Protein AF-B9ER36-F1 (afdb_monomer)

Radius of gyration: 18.63 Å; Cα contacts (8 Å, |Δi|>4): 29; chains: 1; bounding box: 58×21×43 Å

Foldseek 3Di:
DDVVVVVVVLVVVVVVDDPVRNLVVLLVVLVVQLVVCVVVVVVVSNVVSVVVNCVSPPPVVPDPPPPCPDDPDD

Structure (mmCIF, N/CA/C/O backbone):
data_AF-B9ER36-F1
#
_entry.id   AF-B9ER36-F1
#
loop_
_atom_site.group_PDB
_atom_site.id
_atom_site.type_symbol
_atom_site.label_atom_id
_atom_site.label_alt_id
_atom_site.label_comp_id
_atom_site.label_asym_id
_atom_site.label_entity_id
_atom_site.label_seq_id
_atom_site.pdbx_PDB_ins_code
_atom_site.Cartn_x
_atom_site.Cartn_y
_atom_site.Cartn_z
_atom_site.occupancy
_atom_site.B_iso_or_equiv
_atom_site.auth_seq_id
_atom_site.auth_comp_id
_atom_site.auth_asym_id
_atom_site.auth_atom_id
_atom_site.pdbx_PDB_model_num
ATOM 1 N N . MET A 1 1 ? -19.012 -8.981 3.075 1.00 50.78 1 MET A N 1
ATOM 2 C CA . MET A 1 1 ? -18.328 -8.111 2.094 1.00 50.78 1 MET A CA 1
ATOM 3 C C . MET A 1 1 ? -17.964 -8.974 0.907 1.00 50.78 1 MET A C 1
ATOM 5 O O . MET A 1 1 ? -17.331 -10.004 1.094 1.00 50.78 1 MET A O 1
ATOM 9 N N . ASP A 1 2 ? -18.478 -8.622 -0.262 1.00 64.38 2 ASP A N 1
ATOM 10 C CA . ASP A 1 2 ? -18.535 -9.499 -1.427 1.00 64.38 2 ASP A CA 1
ATOM 11 C C . ASP A 1 2 ? -17.200 -9.457 -2.187 1.00 64.38 2 ASP A C 1
ATOM 13 O O . ASP A 1 2 ? -16.930 -8.534 -2.958 1.00 64.38 2 ASP A O 1
ATOM 17 N N . ILE A 1 3 ? -16.318 -10.420 -1.906 1.00 69.69 3 ILE A N 1
ATOM 18 C CA . ILE A 1 3 ? -14.989 -10.535 -2.533 1.00 69.69 3 ILE A CA 1
ATOM 19 C C . ILE A 1 3 ? -15.113 -10.521 -4.064 1.00 69.69 3 ILE A C 1
ATOM 21 O O . ILE A 1 3 ? -14.300 -9.897 -4.742 1.00 69.69 3 ILE A O 1
ATOM 25 N N . ASN A 1 4 ? -16.188 -11.102 -4.603 1.00 72.69 4 ASN A N 1
ATOM 26 C CA . ASN A 1 4 ? -16.471 -11.112 -6.036 1.00 72.69 4 ASN A CA 1
ATOM 27 C C . ASN A 1 4 ? -16.707 -9.705 -6.596 1.00 72.69 4 ASN A C 1
ATOM 29 O O . ASN A 1 4 ? -16.238 -9.381 -7.690 1.00 72.69 4 ASN A O 1
ATOM 33 N N . TRP A 1 5 ? -17.390 -8.841 -5.842 1.00 77.94 5 TRP A N 1
ATOM 34 C CA . TRP A 1 5 ? -17.588 -7.449 -6.233 1.00 77.94 5 TRP A CA 1
ATOM 35 C C . TRP A 1 5 ? -16.261 -6.691 -6.247 1.00 77.94 5 TRP A C 1
ATOM 37 O O . TRP A 1 5 ? -15.958 -6.018 -7.232 1.00 77.94 5 TRP A O 1
ATOM 47 N N . ALA A 1 6 ? -15.436 -6.858 -5.209 1.00 64.38 6 ALA A N 1
ATOM 48 C CA . ALA A 1 6 ? -14.119 -6.226 -5.135 1.00 64.38 6 ALA A CA 1
ATOM 49 C C . ALA A 1 6 ? -13.209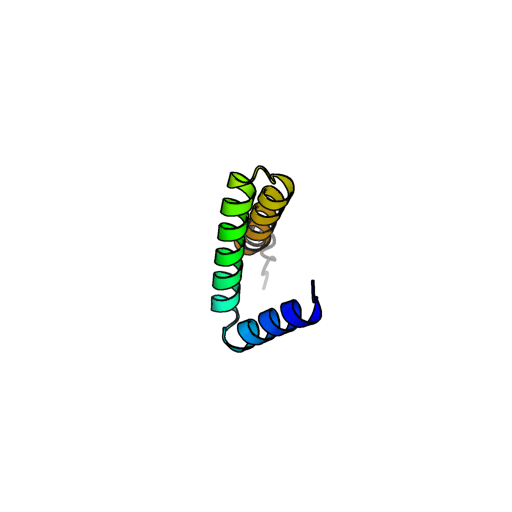 -6.676 -6.291 1.00 64.38 6 ALA A C 1
ATOM 51 O O . ALA A 1 6 ? -12.656 -5.833 -6.997 1.00 64.38 6 ALA A O 1
ATOM 52 N N . SER A 1 7 ? -13.130 -7.984 -6.558 1.00 61.88 7 SER A N 1
ATOM 53 C CA . SER A 1 7 ? -12.386 -8.535 -7.697 1.00 61.88 7 SER A CA 1
ATOM 54 C C . SER A 1 7 ? -12.894 -7.998 -9.034 1.00 61.88 7 SER A C 1
ATOM 56 O O . SER A 1 7 ? -12.093 -7.629 -9.889 1.00 61.88 7 SER A O 1
ATOM 58 N N . THR A 1 8 ? -14.211 -7.869 -9.205 1.00 74.81 8 THR A N 1
ATOM 59 C CA . THR A 1 8 ? -14.800 -7.313 -10.433 1.00 74.81 8 THR A CA 1
ATOM 60 C C . THR A 1 8 ? -14.422 -5.844 -10.634 1.00 74.81 8 THR A C 1
ATOM 62 O O . THR A 1 8 ? -14.124 -5.438 -11.756 1.00 74.81 8 THR A O 1
ATOM 65 N N . GLN A 1 9 ? -14.406 -5.030 -9.571 1.00 68.62 9 GLN A N 1
ATOM 66 C CA . GLN A 1 9 ? -13.968 -3.631 -9.662 1.00 68.62 9 GLN A CA 1
ATOM 67 C C . GLN A 1 9 ? -12.474 -3.518 -9.968 1.00 68.62 9 GLN A C 1
ATOM 69 O O . GLN A 1 9 ? -12.071 -2.645 -10.732 1.00 68.62 9 GLN A O 1
ATOM 74 N N . ILE A 1 10 ? -11.656 -4.409 -9.408 1.00 67.38 10 ILE A N 1
ATOM 75 C CA . ILE A 1 10 ? -10.221 -4.469 -9.693 1.00 67.38 10 ILE A CA 1
ATOM 76 C C . ILE A 1 10 ?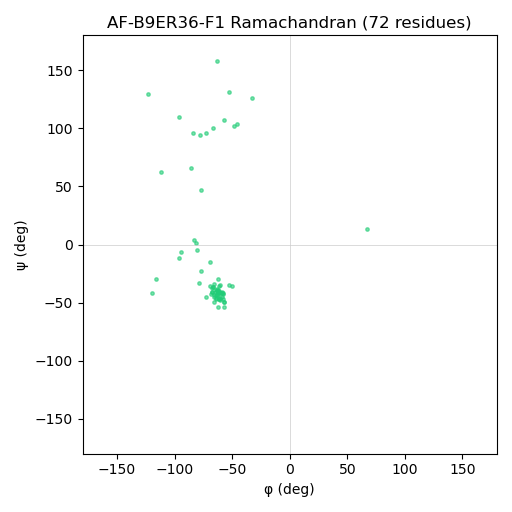 -10.010 -4.774 -11.180 1.00 67.38 10 ILE A C 1
ATOM 78 O O . ILE A 1 10 ? -9.394 -3.970 -11.872 1.00 67.38 10 ILE A O 1
ATOM 82 N N . VAL A 1 11 ? -10.612 -5.846 -11.705 1.00 69.50 11 VAL A N 1
ATOM 83 C CA . VAL A 1 11 ? -10.501 -6.231 -13.125 1.00 69.50 11 VAL A CA 1
ATOM 84 C C . VAL A 1 11 ? -10.989 -5.119 -14.062 1.00 69.50 11 VAL A C 1
ATOM 86 O O . VAL A 1 11 ? -10.307 -4.794 -15.028 1.00 69.50 11 VAL A O 1
ATOM 89 N N . LYS A 1 12 ? -12.115 -4.463 -13.747 1.00 68.88 12 LYS A N 1
ATOM 90 C CA . LYS A 1 12 ? -12.640 -3.334 -14.540 1.00 68.88 12 LYS A CA 1
ATOM 91 C C . LYS A 1 12 ? -11.697 -2.135 -14.601 1.00 68.88 12 LYS A C 1
ATOM 93 O O . LYS A 1 12 ? -11.675 -1.436 -15.610 1.00 68.88 12 LYS A O 1
ATOM 98 N N . ASN A 1 13 ? -10.974 -1.860 -13.518 1.00 65.81 13 ASN A N 1
ATOM 99 C CA . ASN A 1 13 ? -9.987 -0.785 -13.497 1.00 65.81 13 ASN A CA 1
ATOM 100 C C . ASN A 1 13 ? -8.679 -1.215 -14.179 1.00 65.81 13 ASN A C 1
ATOM 102 O O . ASN A 1 13 ? -8.055 -0.393 -14.839 1.00 65.81 13 ASN A O 1
ATOM 106 N N . LEU A 1 14 ? -8.301 -2.495 -14.091 1.00 65.06 14 LEU A N 1
ATOM 107 C CA . LEU A 1 14 ? -7.124 -3.049 -14.768 1.00 65.06 14 LEU A CA 1
ATOM 108 C C . LEU A 1 14 ? -7.216 -2.948 -16.296 1.00 65.06 14 LEU A C 1
ATOM 110 O O . LEU A 1 14 ? -6.231 -2.609 -16.939 1.00 65.06 14 LEU A O 1
ATOM 114 N N . ASP A 1 15 ? -8.396 -3.190 -16.864 1.00 64.50 15 ASP A N 1
ATOM 115 C CA . ASP A 1 15 ? -8.615 -3.198 -18.320 1.00 64.50 15 ASP A CA 1
ATOM 116 C C . ASP A 1 15 ? -8.497 -1.802 -18.966 1.00 64.50 15 ASP A C 1
ATOM 118 O O . ASP A 1 15 ? -8.386 -1.658 -20.180 1.00 64.50 15 ASP A O 1
ATOM 122 N N . ARG A 1 16 ? -8.526 -0.743 -18.145 1.00 64.69 16 ARG A N 1
ATOM 123 C CA . ARG A 1 16 ? -8.487 0.659 -18.590 1.00 64.69 16 ARG A CA 1
ATOM 124 C C . ARG A 1 16 ? -7.096 1.277 -18.575 1.00 64.69 16 ARG A C 1
ATOM 126 O O . ARG A 1 16 ? -6.940 2.386 -19.079 1.00 64.69 16 ARG A O 1
ATOM 133 N N . HIS A 1 17 ? -6.116 0.615 -17.968 1.00 62.69 17 HIS A N 1
ATOM 134 C CA . HIS A 1 17 ? -4.814 1.211 -17.702 1.00 62.69 17 HIS A CA 1
ATOM 135 C C . HIS A 1 17 ? -3.690 0.387 -18.325 1.00 62.69 17 HIS A C 1
ATOM 137 O O . HIS A 1 17 ? -3.569 -0.815 -18.091 1.00 62.69 17 HIS A O 1
ATOM 143 N N . GLU A 1 18 ? -2.809 1.051 -19.075 1.00 72.31 18 GLU A N 1
ATOM 144 C CA . GLU A 1 18 ?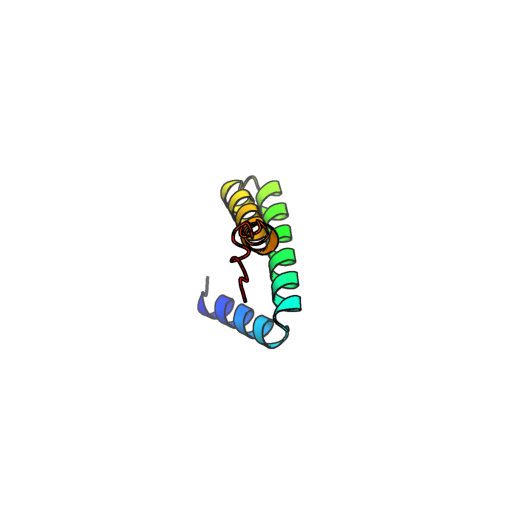 -1.532 0.451 -19.451 1.00 72.31 18 GLU A CA 1
ATOM 145 C C . GLU A 1 18 ? -0.691 0.171 -18.196 1.00 72.31 18 GLU A C 1
ATOM 147 O O . GLU A 1 18 ? -0.871 0.795 -17.150 1.00 72.31 18 GLU A O 1
ATOM 152 N N . LYS A 1 19 ? 0.277 -0.750 -18.283 1.00 71.19 19 LYS A N 1
ATOM 153 C CA . LYS A 1 19 ? 1.056 -1.224 -17.118 1.00 71.19 19 LYS A CA 1
ATOM 154 C C . LYS A 1 19 ? 1.650 -0.094 -16.260 1.00 71.19 19 LYS A C 1
ATOM 156 O O . LYS A 1 19 ? 1.723 -0.237 -15.043 1.00 71.19 19 LYS A O 1
ATOM 161 N N . ARG A 1 20 ? 2.076 1.014 -16.880 1.00 71.50 20 ARG A N 1
ATOM 162 C CA . ARG A 1 20 ? 2.633 2.184 -16.177 1.00 71.50 20 ARG A CA 1
ATOM 163 C C . ARG A 1 20 ? 1.563 2.983 -15.437 1.00 71.50 20 ARG A C 1
ATOM 165 O O . ARG A 1 20 ? 1.757 3.299 -14.267 1.00 71.50 20 ARG A O 1
ATOM 172 N N . ASP A 1 21 ? 0.432 3.241 -16.080 1.00 78.00 21 ASP A N 1
ATOM 173 C CA . ASP A 1 21 ? -0.695 3.953 -15.470 1.00 78.00 21 ASP A CA 1
ATOM 174 C C . ASP A 1 21 ? -1.317 3.147 -14.334 1.00 78.00 21 ASP A C 1
ATOM 176 O O . ASP A 1 21 ? -1.731 3.694 -13.317 1.00 78.00 21 ASP A O 1
ATOM 180 N N . LEU A 1 22 ? -1.322 1.826 -14.479 1.00 78.62 22 LEU A N 1
ATOM 181 C CA . LEU A 1 22 ? -1.828 0.894 -13.486 1.00 78.62 22 LEU A CA 1
ATOM 182 C C . LEU A 1 22 ? -0.936 0.878 -12.238 1.00 78.62 22 LEU A C 1
ATOM 184 O O . LEU A 1 22 ? -1.443 0.935 -11.120 1.00 78.62 22 LEU A O 1
ATOM 188 N N . LEU A 1 23 ? 0.389 0.892 -12.418 1.00 79.38 23 LEU A N 1
ATOM 189 C CA . LEU A 1 23 ? 1.347 1.076 -11.323 1.00 79.38 23 LEU A CA 1
ATOM 190 C C . LEU A 1 23 ? 1.173 2.435 -10.635 1.00 79.38 23 LEU A C 1
ATOM 192 O O . LEU A 1 23 ? 1.101 2.485 -9.408 1.00 79.38 23 LEU A O 1
ATOM 196 N N . ALA A 1 24 ? 1.054 3.523 -11.402 1.00 82.62 24 ALA A N 1
ATOM 197 C CA . ALA A 1 24 ? 0.804 4.857 -10.853 1.00 82.62 24 ALA A CA 1
ATOM 198 C C . ALA A 1 24 ? -0.512 4.903 -10.058 1.00 82.62 24 ALA A C 1
ATOM 200 O O . ALA A 1 24 ? -0.558 5.438 -8.950 1.00 82.62 24 ALA A O 1
ATOM 201 N N . TRP A 1 25 ? -1.565 4.268 -10.574 1.00 85.62 25 TRP A N 1
ATOM 202 C CA . TRP A 1 25 ? -2.857 4.176 -9.908 1.00 85.62 25 TRP A CA 1
ATOM 203 C C . TRP A 1 25 ? -2.783 3.382 -8.598 1.00 85.62 25 TRP A C 1
ATOM 205 O O . TRP A 1 25 ? -3.282 3.858 -7.575 1.00 85.62 25 TRP A O 1
ATOM 215 N N . ILE A 1 26 ? -2.127 2.213 -8.587 1.00 86.31 26 ILE A N 1
ATOM 216 C CA . ILE A 1 26 ? -1.938 1.412 -7.364 1.00 86.31 26 ILE A CA 1
ATOM 217 C C . ILE A 1 26 ? -1.112 2.192 -6.335 1.00 86.31 26 ILE A C 1
ATOM 219 O O . ILE A 1 26 ? -1.456 2.185 -5.150 1.00 86.31 26 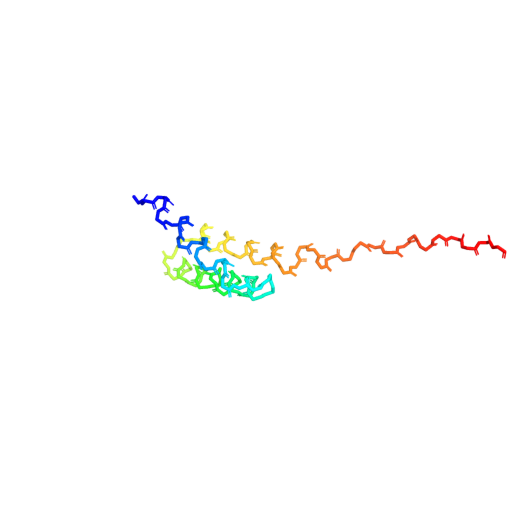ILE A O 1
ATOM 223 N N . LEU A 1 27 ? -0.070 2.907 -6.767 1.00 88.31 27 LEU A N 1
ATOM 224 C CA . LEU A 1 27 ? 0.733 3.765 -5.897 1.00 88.31 27 LEU A CA 1
ATOM 225 C C . LEU A 1 27 ? -0.147 4.820 -5.207 1.00 88.31 27 LEU A C 1
ATOM 227 O O . LEU A 1 27 ? -0.143 4.920 -3.981 1.00 88.31 27 LEU A O 1
ATOM 231 N N . THR A 1 28 ? -0.985 5.521 -5.977 1.00 89.62 28 THR A N 1
ATOM 232 C CA . THR A 1 28 ? -1.932 6.513 -5.444 1.00 89.62 28 THR A CA 1
ATOM 233 C C . THR A 1 28 ? -2.955 5.893 -4.486 1.00 89.62 28 THR A C 1
ATOM 235 O O . THR A 1 28 ? -3.275 6.489 -3.457 1.00 89.62 28 THR A O 1
ATOM 238 N N . GLN A 1 29 ? -3.485 4.699 -4.778 1.00 88.75 29 GLN A N 1
ATOM 239 C CA . GLN A 1 29 ? -4.421 4.030 -3.861 1.00 88.75 29 GLN A CA 1
ATOM 240 C C . GLN A 1 29 ? -3.746 3.608 -2.553 1.00 88.75 29 GLN A C 1
ATOM 242 O O . GLN A 1 29 ? -4.351 3.703 -1.481 1.00 88.75 29 GLN A O 1
ATOM 247 N N . SER A 1 30 ? -2.491 3.176 -2.627 1.00 91.06 30 SER A N 1
ATOM 248 C CA . SER A 1 30 ? -1.709 2.756 -1.462 1.00 91.06 30 SER A CA 1
ATOM 249 C C . SER A 1 30 ? -1.398 3.937 -0.547 1.00 91.06 30 SER A C 1
ATOM 251 O O . SER A 1 30 ? -1.561 3.832 0.666 1.00 91.06 30 SER A O 1
ATOM 253 N N . GLU A 1 31 ? -1.054 5.094 -1.116 1.00 91.94 31 GLU A N 1
ATOM 254 C CA . GLU A 1 31 ? -0.822 6.331 -0.363 1.00 91.94 31 GLU A CA 1
ATOM 255 C C . GLU A 1 31 ? -2.095 6.829 0.341 1.00 91.94 31 GLU A C 1
ATOM 257 O O . GLU A 1 31 ? -2.076 7.148 1.530 1.00 91.94 31 GLU A O 1
ATOM 262 N N . ARG A 1 32 ? -3.241 6.806 -0.352 1.00 93.31 32 ARG A N 1
ATOM 263 C CA . ARG A 1 32 ? -4.541 7.154 0.252 1.00 93.31 32 ARG A CA 1
ATOM 264 C C . ARG A 1 32 ? -4.924 6.210 1.387 1.00 93.31 32 ARG A C 1
ATOM 266 O O . ARG A 1 32 ? -5.493 6.642 2.388 1.00 93.31 32 ARG A O 1
ATOM 273 N N . THR A 1 33 ? -4.640 4.920 1.225 1.00 92.00 33 THR A N 1
ATOM 274 C CA . THR A 1 33 ? -4.902 3.912 2.259 1.00 92.00 33 THR A CA 1
ATOM 275 C C . THR A 1 33 ? -4.002 4.137 3.468 1.00 92.00 33 THR A C 1
ATOM 277 O O . THR A 1 33 ? -4.491 4.083 4.594 1.00 92.00 33 THR A O 1
ATOM 280 N N . PHE A 1 34 ? -2.729 4.475 3.245 1.00 93.69 34 PHE A N 1
ATOM 281 C CA . PHE A 1 34 ? -1.808 4.874 4.304 1.00 93.69 34 PHE A CA 1
ATOM 282 C C . PHE A 1 34 ? -2.343 6.070 5.100 1.00 93.69 34 PHE A C 1
ATOM 284 O O . PHE A 1 34 ? -2.465 5.955 6.316 1.00 93.69 34 PHE A O 1
ATOM 291 N N . GLN A 1 35 ? -2.711 7.173 4.436 1.00 93.12 35 GLN A N 1
ATOM 292 C CA . GLN A 1 35 ? -3.204 8.386 5.104 1.00 93.12 35 GLN A CA 1
ATOM 293 C C . GLN A 1 35 ? -4.423 8.086 5.985 1.00 93.12 35 GLN A C 1
ATOM 295 O O . GLN A 1 35 ? -4.419 8.383 7.177 1.00 93.12 35 GLN A O 1
ATOM 300 N N . ARG A 1 36 ? -5.421 7.384 5.433 1.00 93.88 36 ARG A N 1
ATOM 301 C CA . ARG A 1 36 ? -6.633 7.001 6.176 1.00 93.88 36 ARG A CA 1
ATOM 302 C C . ARG A 1 36 ? -6.337 6.066 7.346 1.00 93.88 36 ARG A C 1
ATOM 304 O O . ARG A 1 36 ? -6.892 6.239 8.426 1.00 93.88 36 ARG A O 1
ATOM 311 N N . ALA A 1 37 ? -5.484 5.063 7.139 1.00 92.12 37 ALA A N 1
ATOM 312 C CA . ALA A 1 37 ? -5.114 4.118 8.189 1.00 92.12 37 ALA A CA 1
ATOM 313 C C . ALA A 1 37 ? -4.316 4.799 9.308 1.00 92.12 37 ALA A C 1
ATOM 315 O O . ALA A 1 37 ? -4.499 4.466 10.477 1.00 92.12 37 ALA A O 1
ATOM 316 N N . PHE A 1 38 ? -3.459 5.760 8.961 1.00 93.69 38 PHE A N 1
ATOM 317 C CA . PHE A 1 38 ? -2.690 6.549 9.915 1.00 93.69 38 PHE A CA 1
ATOM 318 C C . PHE A 1 38 ? -3.602 7.437 10.770 1.00 93.69 38 PHE A C 1
ATOM 320 O O . PHE A 1 38 ? -3.529 7.379 11.995 1.00 93.69 38 PHE A O 1
ATOM 327 N N . GLU A 1 39 ? -4.519 8.179 10.142 1.00 94.44 39 GLU A N 1
ATOM 328 C CA . GLU A 1 39 ? -5.517 9.008 10.834 1.00 94.44 39 GLU A CA 1
ATOM 329 C C . GLU A 1 39 ? -6.440 8.182 11.744 1.00 94.44 39 GLU A C 1
ATOM 331 O O . GLU A 1 39 ? -6.808 8.624 12.829 1.00 94.44 39 GLU A O 1
ATOM 336 N N . ALA A 1 40 ? -6.775 6.954 11.338 1.00 94.38 40 ALA A N 1
ATOM 337 C CA . ALA A 1 40 ? -7.601 6.035 12.118 1.00 94.38 40 ALA A CA 1
ATOM 338 C C . ALA A 1 40 ? -6.834 5.273 13.223 1.00 94.38 40 ALA A C 1
ATOM 340 O O . ALA A 1 40 ? -7.421 4.416 13.886 1.00 94.38 40 ALA A O 1
ATOM 341 N N . GLY A 1 41 ? -5.527 5.509 13.402 1.00 93.06 41 GLY A N 1
ATOM 342 C CA . GLY A 1 41 ? -4.686 4.773 14.358 1.00 93.06 41 GLY A CA 1
ATOM 343 C C . GLY A 1 41 ? -4.465 3.293 14.003 1.00 93.06 41 GLY A C 1
ATOM 344 O O . GLY A 1 41 ? -3.981 2.512 14.822 1.00 93.06 41 GLY A O 1
ATOM 345 N N . GLN A 1 42 ? -4.802 2.880 12.779 1.00 92.62 42 GLN A N 1
ATOM 346 C CA . GLN A 1 42 ? -4.644 1.517 12.265 1.00 92.62 42 GLN A CA 1
ATOM 347 C C . GLN A 1 42 ? -3.232 1.307 11.702 1.00 92.62 42 GLN A C 1
ATOM 349 O O . GLN A 1 42 ? -3.023 1.081 10.506 1.00 92.62 42 GLN A O 1
ATOM 354 N N . TYR A 1 43 ? -2.232 1.358 12.582 1.00 91.06 43 TYR A N 1
ATOM 355 C CA . TYR A 1 43 ? -0.823 1.371 12.176 1.00 91.06 43 TYR A CA 1
ATOM 356 C C . TYR A 1 43 ? -0.372 0.120 11.416 1.00 91.06 43 TYR A C 1
ATOM 358 O O . TYR A 1 43 ? 0.486 0.222 10.546 1.00 91.06 43 TYR A O 1
ATOM 366 N N . SER A 1 44 ? -0.968 -1.049 11.672 1.00 91.00 44 SER A N 1
ATOM 367 C CA . SER A 1 44 ? -0.660 -2.266 10.905 1.00 91.00 44 SER A CA 1
ATOM 368 C C . SER A 1 44 ? -0.973 -2.090 9.412 1.00 91.00 44 SER A C 1
ATOM 370 O O . SER A 1 44 ? -0.131 -2.370 8.557 1.00 91.00 44 SER A O 1
ATOM 372 N N . SER A 1 45 ? -2.143 -1.530 9.095 1.00 86.94 45 SER A N 1
ATOM 373 C CA . SER A 1 45 ? -2.559 -1.230 7.723 1.00 86.94 45 SER A CA 1
ATOM 374 C C . SER A 1 45 ? -1.736 -0.097 7.102 1.00 86.94 45 SER A C 1
ATOM 376 O O . SER A 1 45 ? -1.399 -0.160 5.917 1.00 86.94 45 SER A O 1
ATOM 378 N N . ALA A 1 46 ? -1.346 0.905 7.897 1.00 90.12 46 ALA A N 1
ATOM 379 C CA . ALA A 1 46 ? -0.457 1.979 7.454 1.00 90.12 46 ALA A CA 1
ATOM 380 C C . ALA A 1 46 ? 0.940 1.444 7.077 1.00 90.12 46 ALA A C 1
ATOM 382 O O . ALA A 1 46 ? 1.442 1.726 5.990 1.00 90.12 46 ALA A O 1
ATOM 383 N N . ILE A 1 47 ? 1.533 0.596 7.925 1.00 93.81 47 ILE A N 1
ATOM 384 C CA . ILE A 1 47 ? 2.822 -0.062 7.666 1.00 93.81 47 ILE A CA 1
ATOM 385 C C . ILE A 1 47 ? 2.730 -0.969 6.435 1.00 93.81 47 ILE A C 1
ATOM 387 O O . ILE A 1 47 ? 3.624 -0.945 5.592 1.00 93.81 47 ILE A O 1
ATOM 391 N N . GLY A 1 48 ? 1.647 -1.740 6.295 1.00 91.88 48 GLY A N 1
ATOM 392 C CA . GLY A 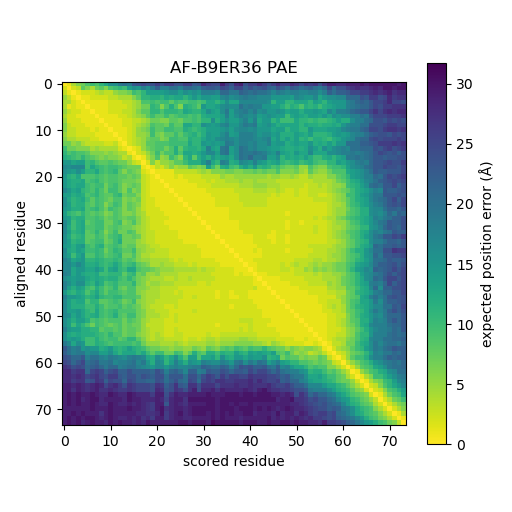1 48 ? 1.412 -2.571 5.112 1.00 91.88 48 GLY A CA 1
ATOM 393 C C . GLY A 1 48 ? 1.361 -1.753 3.819 1.00 91.88 48 GLY A C 1
ATOM 394 O O . GLY A 1 48 ? 1.975 -2.138 2.826 1.00 91.88 48 GLY A O 1
ATOM 395 N N . SER A 1 49 ? 0.710 -0.588 3.856 1.00 90.19 49 SER A N 1
ATOM 396 C CA . SER A 1 49 ? 0.620 0.333 2.715 1.00 90.19 49 SER A CA 1
ATOM 397 C C . SER A 1 49 ? 1.986 0.921 2.341 1.00 90.19 49 SER A C 1
ATOM 399 O O . SER A 1 49 ? 2.355 0.922 1.168 1.00 90.19 49 SER A O 1
ATOM 401 N N . LEU A 1 50 ? 2.785 1.343 3.330 1.00 90.50 50 LEU A N 1
ATOM 402 C CA . LEU A 1 50 ? 4.161 1.811 3.109 1.00 90.50 50 LEU A CA 1
ATOM 403 C C . LEU A 1 50 ? 5.070 0.706 2.562 1.00 90.50 50 LEU A C 1
ATOM 405 O O . LEU A 1 50 ? 5.877 0.955 1.667 1.00 90.50 50 LEU A O 1
ATOM 409 N N . LYS A 1 51 ? 4.927 -0.525 3.066 1.00 91.06 51 LYS A N 1
ATOM 410 C CA . LYS A 1 51 ? 5.666 -1.682 2.556 1.00 91.06 51 LYS A CA 1
ATOM 411 C C . LYS A 1 51 ? 5.329 -1.929 1.090 1.00 91.06 51 LYS A C 1
ATOM 413 O O . LYS A 1 51 ? 6.247 -2.078 0.296 1.00 91.06 51 LYS A O 1
ATOM 418 N N . LEU A 1 52 ? 4.046 -1.912 0.727 1.00 89.50 52 LEU A N 1
ATOM 419 C CA . LEU A 1 52 ? 3.615 -2.090 -0.659 1.00 89.50 52 LEU A CA 1
ATOM 420 C C . LEU A 1 52 ? 4.220 -1.016 -1.578 1.00 89.50 52 LEU A C 1
ATOM 422 O O . LEU A 1 52 ? 4.758 -1.342 -2.632 1.00 89.50 52 LEU A O 1
ATOM 426 N N . ILE A 1 53 ? 4.198 0.252 -1.153 1.00 88.81 53 ILE A N 1
ATOM 427 C CA . ILE A 1 53 ? 4.830 1.364 -1.882 1.00 88.81 53 ILE A CA 1
ATOM 428 C C . ILE A 1 53 ? 6.326 1.102 -2.083 1.00 88.81 53 ILE A C 1
ATOM 430 O O . ILE A 1 53 ? 6.825 1.232 -3.201 1.00 88.81 53 ILE A O 1
ATOM 434 N N . TRP A 1 54 ? 7.038 0.688 -1.033 1.00 86.38 54 TRP A N 1
ATOM 435 C CA . TRP A 1 54 ? 8.461 0.355 -1.110 1.00 86.38 54 TRP A CA 1
ATOM 436 C C . TRP A 1 54 ? 8.742 -0.803 -2.078 1.00 86.38 54 TRP A C 1
ATOM 438 O O . TRP A 1 54 ? 9.683 -0.718 -2.871 1.00 86.38 54 TRP A O 1
ATOM 448 N N . GLU A 1 55 ? 7.915 -1.854 -2.064 1.00 85.38 55 GLU A N 1
ATOM 449 C CA . GLU A 1 55 ? 8.044 -2.984 -2.993 1.00 85.38 55 GLU A CA 1
ATOM 450 C C . GLU A 1 55 ? 7.835 -2.565 -4.451 1.00 85.38 55 GLU A C 1
ATOM 452 O O . GLU A 1 55 ? 8.564 -3.036 -5.317 1.00 85.38 55 GLU A O 1
ATOM 457 N N . MET A 1 56 ? 6.900 -1.648 -4.718 1.00 82.06 56 MET A N 1
ATOM 458 C CA . MET A 1 56 ? 6.603 -1.167 -6.073 1.00 82.06 56 MET A CA 1
ATOM 459 C C . MET A 1 56 ? 7.624 -0.164 -6.628 1.00 82.06 56 MET A C 1
ATOM 461 O O . MET A 1 56 ? 7.682 0.016 -7.841 1.00 82.06 56 MET A O 1
ATOM 465 N N . THR A 1 57 ? 8.385 0.527 -5.773 1.00 79.56 57 THR A N 1
ATOM 466 C CA . THR A 1 57 ? 9.203 1.685 -6.192 1.00 79.56 57 THR A CA 1
ATOM 467 C C 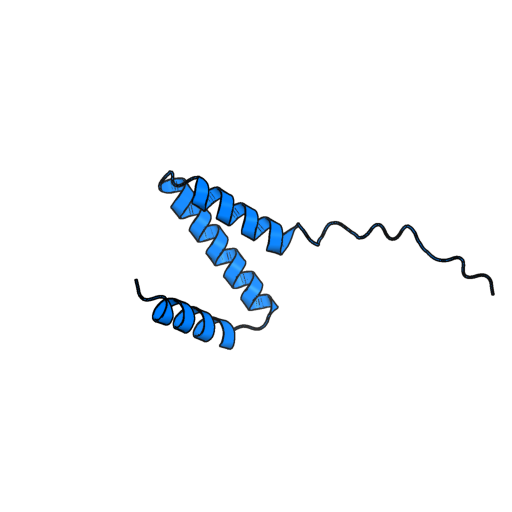. THR A 1 57 ? 10.701 1.518 -5.956 1.00 79.56 57 THR A C 1
ATOM 469 O O . THR A 1 57 ? 11.493 1.910 -6.808 1.00 79.56 57 THR A O 1
ATOM 472 N N . ILE A 1 58 ? 11.105 0.956 -4.813 1.00 74.62 58 ILE A N 1
ATOM 473 C CA . ILE A 1 58 ? 12.492 1.023 -4.317 1.00 74.62 58 ILE A CA 1
ATOM 474 C C . ILE A 1 58 ? 13.144 -0.364 -4.244 1.00 74.62 58 ILE A C 1
ATOM 476 O O . ILE A 1 58 ? 14.362 -0.490 -4.371 1.00 74.62 58 ILE A O 1
ATOM 480 N N . LYS A 1 59 ? 12.365 -1.429 -4.023 1.00 74.31 59 LYS A N 1
ATOM 481 C CA . LYS A 1 59 ? 12.900 -2.783 -3.799 1.00 74.31 59 LYS A CA 1
ATOM 482 C C . LYS A 1 59 ? 13.761 -3.287 -4.962 1.00 74.31 59 LYS A C 1
ATOM 484 O O . LYS A 1 59 ? 14.835 -3.827 -4.706 1.00 74.31 59 LYS A O 1
ATOM 489 N N . ASP A 1 60 ? 13.335 -3.033 -6.198 1.00 64.44 60 ASP A N 1
ATOM 490 C CA . ASP A 1 60 ? 14.032 -3.473 -7.415 1.00 64.44 60 ASP A CA 1
ATOM 491 C C . ASP A 1 60 ? 14.988 -2.415 -7.999 1.00 64.44 60 ASP A C 1
ATOM 493 O O . ASP A 1 60 ? 15.747 -2.714 -8.918 1.00 64.44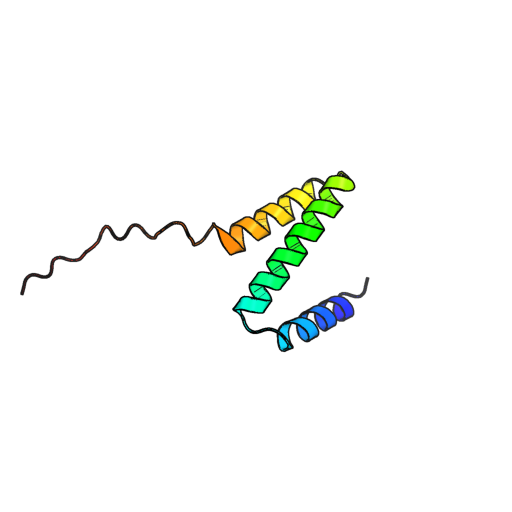 60 ASP A O 1
ATOM 497 N N . SER A 1 61 ? 15.007 -1.188 -7.459 1.00 58.34 61 SER A N 1
ATOM 498 C CA . SER A 1 61 ? 15.956 -0.142 -7.875 1.00 58.34 61 SER A CA 1
ATOM 499 C C . SER A 1 61 ? 17.338 -0.298 -7.232 1.00 58.34 61 SER A C 1
ATOM 501 O O . SER A 1 61 ? 18.255 0.461 -7.543 1.00 58.34 61 SER A O 1
ATOM 503 N N . LYS A 1 62 ? 17.507 -1.262 -6.318 1.00 56.31 62 LYS A N 1
ATOM 504 C CA . LYS A 1 62 ? 18.826 -1.678 -5.840 1.00 56.31 62 LYS A CA 1
ATOM 505 C C . LYS A 1 62 ? 19.500 -2.466 -6.959 1.00 56.31 62 LYS A C 1
ATOM 507 O O . LYS A 1 62 ? 19.231 -3.652 -7.132 1.00 56.31 62 LYS A O 1
ATOM 512 N N . GLU A 1 63 ? 20.333 -1.766 -7.727 1.00 53.09 63 GLU A N 1
ATOM 513 C CA . GLU A 1 63 ? 21.213 -2.312 -8.759 1.00 53.09 63 GLU A CA 1
ATOM 514 C C . GLU A 1 63 ? 21.724 -3.714 -8.399 1.00 53.09 63 GLU A C 1
ATOM 516 O O . GLU A 1 63 ? 22.349 -3.928 -7.357 1.00 53.09 63 GLU A O 1
ATOM 521 N N . LYS A 1 64 ? 21.513 -4.670 -9.312 1.00 53.06 64 LYS A N 1
ATOM 522 C CA . LYS A 1 64 ? 22.431 -5.801 -9.435 1.00 53.06 64 LYS A CA 1
ATOM 523 C C . LYS A 1 64 ? 23.801 -5.193 -9.702 1.00 53.06 64 LYS A C 1
ATOM 525 O O . LYS A 1 64 ? 24.023 -4.674 -10.791 1.00 53.06 64 LYS A O 1
ATOM 530 N N . ASP A 1 65 ? 24.672 -5.236 -8.702 1.00 54.44 65 ASP A N 1
ATOM 531 C CA . ASP A 1 65 ? 26.063 -4.804 -8.783 1.00 54.44 65 ASP A CA 1
ATOM 532 C C . ASP A 1 65 ? 26.692 -5.421 -10.047 1.00 54.44 65 ASP A C 1
ATOM 534 O O . ASP A 1 65 ? 26.988 -6.617 -10.109 1.00 54.44 65 ASP A O 1
ATOM 538 N N . SER A 1 66 ? 26.821 -4.620 -11.108 1.00 58.62 66 SER A N 1
ATOM 539 C CA . SER A 1 66 ? 27.362 -5.020 -12.411 1.00 58.62 66 SER A CA 1
ATOM 540 C C . SER A 1 66 ? 28.893 -5.114 -12.340 1.00 58.62 66 SER A C 1
ATOM 542 O O . SER A 1 66 ? 29.613 -4.592 -13.191 1.00 58.62 66 SER A O 1
ATOM 544 N N . ARG A 1 67 ? 29.424 -5.767 -11.301 1.00 57.12 67 ARG A N 1
ATOM 545 C CA . ARG A 1 67 ? 30.869 -5.955 -11.090 1.00 57.12 67 ARG A CA 1
ATOM 546 C C . ARG A 1 67 ? 31.461 -7.128 -11.862 1.00 57.12 67 ARG A C 1
ATOM 548 O O . ARG A 1 67 ? 32.654 -7.381 -11.757 1.00 57.12 67 ARG A O 1
ATOM 555 N N . TYR A 1 68 ? 30.667 -7.796 -12.692 1.00 57.09 68 TYR A N 1
ATOM 556 C CA . TYR A 1 68 ? 31.140 -8.835 -13.602 1.00 57.09 68 TYR A CA 1
ATOM 557 C C . TYR A 1 68 ? 31.024 -8.366 -15.056 1.00 57.09 68 TYR A C 1
ATOM 559 O O . TYR A 1 68 ? 30.304 -8.957 -15.857 1.00 57.09 68 TYR A O 1
ATOM 567 N N . HIS A 1 69 ? 31.751 -7.301 -15.412 1.00 56.19 69 HIS A N 1
ATOM 568 C CA . HIS A 1 69 ? 32.172 -7.130 -16.802 1.00 56.19 69 HIS A CA 1
ATOM 569 C C . HIS A 1 69 ? 33.160 -8.257 -17.101 1.00 56.19 69 HIS A C 1
ATOM 571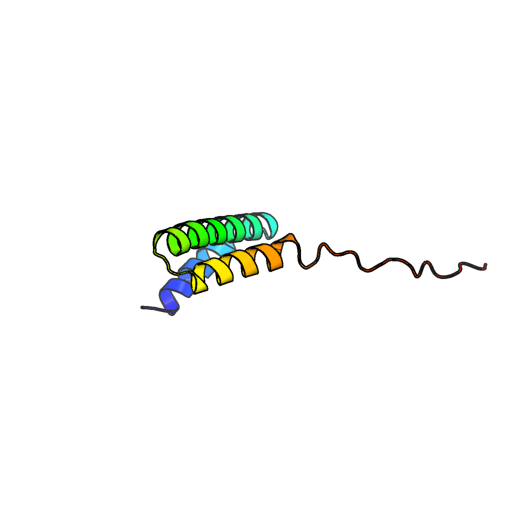 O O . HIS A 1 69 ? 34.313 -8.231 -16.671 1.00 56.19 69 HIS A O 1
ATOM 577 N N . GLY A 1 70 ? 32.661 -9.301 -17.761 1.00 49.62 70 GLY A N 1
ATOM 578 C CA . GLY A 1 70 ? 33.479 -10.392 -18.259 1.00 49.62 70 GLY A CA 1
ATOM 579 C C . GLY A 1 70 ? 34.621 -9.840 -19.106 1.00 49.62 70 GLY A C 1
ATOM 580 O O . GLY A 1 70 ? 34.412 -8.998 -19.977 1.00 49.62 70 GLY A O 1
ATOM 581 N N . ASN A 1 71 ? 35.828 -10.324 -18.818 1.00 53.78 71 ASN A N 1
ATOM 582 C CA . ASN A 1 71 ? 37.004 -10.190 -19.665 1.00 53.78 71 ASN A CA 1
ATOM 583 C C . ASN A 1 71 ? 36.644 -10.516 -21.123 1.00 53.78 71 ASN A C 1
ATOM 585 O O . ASN A 1 71 ? 36.570 -11.690 -21.488 1.00 53.78 71 ASN A O 1
ATOM 589 N N . TYR A 1 72 ? 36.499 -9.501 -21.972 1.00 47.25 72 TYR A N 1
ATOM 590 C CA . TYR A 1 72 ? 36.688 -9.683 -23.405 1.00 47.25 72 TYR A CA 1
ATOM 591 C C . TYR A 1 72 ? 38.196 -9.717 -23.667 1.00 47.25 72 TYR A C 1
ATOM 593 O O . TYR A 1 72 ? 38.850 -8.684 -23.784 1.00 47.25 72 TYR A O 1
ATOM 601 N N . LYS A 1 73 ? 38.754 -10.931 -23.704 1.00 46.25 73 LYS A N 1
ATOM 602 C CA . LYS A 1 73 ? 39.974 -11.228 -24.458 1.00 46.25 73 LYS A CA 1
ATOM 603 C C . LYS A 1 73 ? 39.530 -11.809 -25.795 1.00 46.25 73 LYS A C 1
ATOM 605 O O . LYS A 1 73 ? 39.027 -12.930 -25.817 1.00 46.25 73 LYS A O 1
ATOM 610 N N . HIS A 1 74 ? 39.712 -11.049 -26.865 1.00 48.22 74 HIS A N 1
ATOM 611 C CA . HIS A 1 74 ? 39.784 -11.564 -28.225 1.00 48.22 74 HIS A CA 1
ATOM 612 C C . HIS A 1 74 ? 40.983 -10.930 -28.917 1.00 48.22 74 HIS A C 1
ATOM 614 O O . HIS A 1 74 ? 41.206 -9.721 -28.680 1.00 48.22 74 HIS A O 1
#

Mean predicted aligned error: 11.6 Å

Sequence (74 aa):
MDINWASTQIVKNLDRHEKRDLLAWILTQSERTFQRAFEAGQYSSAIGSLKLIWEMTIKDSKEKDSRYHGNYKH

Secondary structure (DSSP, 8-state):
--HHHHHHHHHHHHTTS-HHHHHHHHHHHHHHHHHHHHHTT-HHHHHHHHHHHHHHHTTT-S------------

pLDDT: mean 75.76, std 15.0, range [46.25, 94.44]

Nearest PDB structures (foldseek):
  5jno-assembly1_B  TM=8.703E-01  e=5.141E+00  H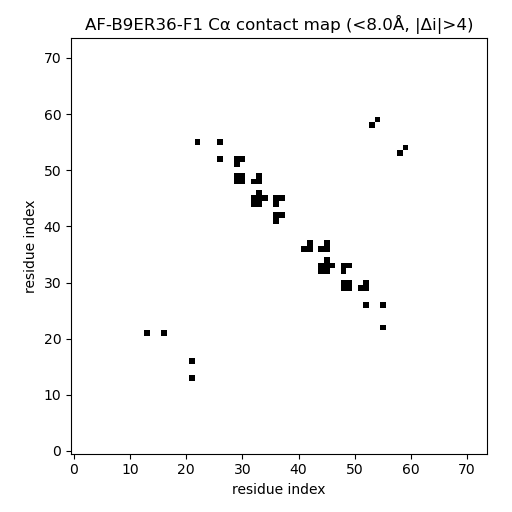omo sapiens

Solvent-accessible surface area (backbone atoms only — not comparable to full-atom values): 4417 Å² total; per-residue (Å²): 133,63,64,67,58,56,52,49,54,51,52,62,54,52,77,74,37,56,76,68,54,42,50,53,49,51,48,53,52,31,52,54,47,21,54,54,22,50,77,68,68,37,53,71,56,20,51,51,25,52,50,52,49,40,59,76,66,52,62,77,67,61,69,79,78,78,81,75,74,71,83,85,82,129

Organism: Prochlorococcus marinus subsp. pastoris (strain CCMP1986 / NIES-2087 / MED4) (NCBI:txid59919)